Protein AF-A0A414SKF1-F1 (afdb_monomer_lite)

pLDDT: mean 86.27, std 15.37, range [40.25, 98.25]

Secondary structure (DSSP, 8-state):
---TTHHHHHH-SSSPPHHHHHHHHHHHHHHHHHHHHHHHH-SEEETTEEE---HHHHHHHHHHHHHHHHHHHHHHHHHHTS---HHHHHHHH-S---HHHHHHHHHHHHHTTTTGGGGGG--

Sequence (123 aa):
MLDHYEWKSKIYLYPPDKINDIYYKVCCYWNAKTEMYDSILADSYLYDSAYISNPKLRGYSAEYSRQIFLFCQHVLICECEKPFDETLWKHINNNKYSARQWIKEYERMVSSGELDFIEKYKN

Organism: NCBI:txid40520

Foldseek 3Di:
DPDPCPVCVLLDVDRDDPLLLLLLLLLLVLLQVLQVLLQVQAPDDDPNGGDHPDPVSVVVSVVVSVVSVVLSQVLSCVVVVHHDDPVSNVSSNPSPDDNVRSNVVNVVCVVVVVCVSSVVRPD

Radius of gyration: 14.99 Å; chains: 1; bounding box: 33×37×41 Å

Structure (mmCIF, N/CA/C/O backbone):
data_AF-A0A414SKF1-F1
#
_entry.id   AF-A0A414SKF1-F1
#
loop_
_atom_site.group_PDB
_atom_site.id
_atom_site.type_symbol
_atom_site.label_atom_id
_atom_site.label_alt_id
_atom_site.label_comp_id
_atom_site.label_asym_id
_atom_site.label_entity_id
_atom_site.label_seq_id
_atom_site.pdbx_PDB_ins_code
_atom_site.Cartn_x
_atom_site.Cartn_y
_atom_site.Cartn_z
_atom_site.occupancy
_atom_site.B_iso_or_equiv
_atom_site.auth_seq_id
_atom_site.auth_comp_id
_atom_site.auth_asym_id
_atom_site.auth_atom_id
_atom_site.pdbx_PDB_model_num
ATOM 1 N N . MET A 1 1 ? 4.583 -24.128 8.415 1.00 40.25 1 MET A N 1
ATOM 2 C CA . MET A 1 1 ? 3.448 -23.189 8.315 1.00 40.25 1 MET A CA 1
ATOM 3 C C . MET A 1 1 ? 3.720 -22.091 9.319 1.00 40.25 1 MET A C 1
ATOM 5 O O . MET A 1 1 ? 3.927 -22.426 10.475 1.00 40.25 1 MET A O 1
ATOM 9 N N . LEU A 1 2 ? 3.861 -20.843 8.872 1.00 40.50 2 LEU A N 1
ATOM 10 C CA . LEU A 1 2 ? 3.970 -19.705 9.787 1.00 40.50 2 LEU A CA 1
ATOM 11 C C . LEU A 1 2 ? 2.562 -19.385 10.287 1.00 40.50 2 LEU A C 1
ATOM 13 O O . LEU A 1 2 ? 1.629 -19.333 9.486 1.00 40.50 2 LEU A O 1
ATOM 17 N N . ASP A 1 3 ? 2.431 -19.273 11.602 1.00 43.00 3 ASP A N 1
ATOM 18 C CA . ASP A 1 3 ? 1.163 -19.123 12.306 1.00 43.00 3 ASP A CA 1
ATOM 19 C C . ASP A 1 3 ? 0.468 -17.810 11.910 1.00 43.00 3 ASP A C 1
ATOM 21 O O . ASP A 1 3 ? 1.129 -16.786 11.702 1.00 43.00 3 ASP A O 1
ATOM 25 N N . HIS A 1 4 ? -0.864 -17.829 11.810 1.00 50.47 4 HIS A N 1
ATOM 26 C CA . HIS A 1 4 ? -1.713 -16.782 11.208 1.00 50.47 4 HIS A CA 1
ATOM 27 C C . HIS A 1 4 ? -1.627 -15.394 11.893 1.00 50.47 4 HIS A C 1
ATOM 29 O O . HIS A 1 4 ? -2.273 -14.442 11.452 1.00 50.47 4 HIS A O 1
ATOM 35 N N . TYR A 1 5 ? -0.812 -15.262 12.946 1.00 50.81 5 TYR A N 1
ATOM 36 C CA . TYR A 1 5 ? -0.735 -14.109 13.843 1.00 50.81 5 TYR A CA 1
ATOM 37 C C . TYR A 1 5 ? 0.688 -13.593 14.133 1.00 50.81 5 TYR A C 1
ATOM 39 O O . TYR A 1 5 ? 0.826 -12.586 14.828 1.00 50.81 5 TYR A O 1
ATOM 47 N N . GLU A 1 6 ? 1.748 -14.202 13.585 1.00 54.41 6 GLU A N 1
ATOM 48 C CA . GLU A 1 6 ? 3.141 -13.786 13.863 1.00 54.41 6 GLU A CA 1
ATOM 49 C C . GLU A 1 6 ? 3.483 -12.356 13.402 1.00 54.41 6 GLU A C 1
ATOM 51 O O . GLU A 1 6 ? 4.453 -11.757 13.864 1.00 54.41 6 GLU A O 1
ATOM 56 N N . TRP A 1 7 ? 2.725 -11.794 12.461 1.00 56.12 7 TRP A N 1
ATOM 57 C CA . TRP A 1 7 ? 2.963 -10.434 11.984 1.00 56.12 7 TRP A CA 1
ATOM 58 C C . TRP A 1 7 ? 2.370 -9.374 12.916 1.00 56.12 7 TRP A C 1
ATOM 60 O O . TRP A 1 7 ? 2.997 -8.333 13.122 1.00 56.12 7 TRP A O 1
ATOM 70 N N . LYS A 1 8 ? 1.212 -9.657 13.536 1.00 52.94 8 LYS A N 1
ATOM 71 C CA . LYS A 1 8 ? 0.592 -8.759 14.520 1.00 52.94 8 LYS A CA 1
ATOM 72 C C . LYS A 1 8 ? 1.502 -8.582 15.725 1.00 52.94 8 LYS A C 1
ATOM 74 O O . LYS A 1 8 ? 1.636 -7.464 16.191 1.00 52.94 8 LYS A O 1
ATOM 79 N N . SER A 1 9 ? 2.186 -9.640 16.164 1.00 55.25 9 SER A N 1
ATOM 80 C CA . SER A 1 9 ? 3.155 -9.572 17.265 1.00 55.25 9 SER A CA 1
ATOM 81 C C . SER A 1 9 ? 4.479 -8.888 16.896 1.00 55.25 9 SER A C 1
ATOM 83 O O . SER A 1 9 ? 5.164 -8.383 17.781 1.00 55.25 9 SER A O 1
ATOM 85 N N . LYS A 1 10 ? 4.853 -8.843 15.606 1.00 55.12 10 LYS A N 1
ATOM 86 C CA . LYS A 1 10 ? 6.053 -8.126 15.124 1.00 55.12 10 LYS A CA 1
ATOM 87 C C . LYS A 1 10 ? 5.833 -6.621 14.952 1.00 55.12 10 LYS A C 1
ATOM 89 O O . LYS A 1 10 ? 6.792 -5.868 15.077 1.00 55.12 10 LYS A O 1
ATOM 94 N N . ILE A 1 11 ? 4.605 -6.196 14.651 1.00 54.91 11 ILE A N 1
ATOM 95 C CA . ILE A 1 11 ? 4.255 -4.781 14.437 1.00 54.91 11 ILE A CA 1
ATOM 96 C C . ILE A 1 11 ? 3.615 -4.171 15.691 1.00 54.91 11 ILE A C 1
ATOM 98 O O . ILE A 1 11 ? 3.822 -2.995 15.973 1.00 54.91 11 ILE A O 1
ATOM 102 N N . TYR A 1 12 ? 2.900 -4.967 16.489 1.00 54.53 12 TYR A N 1
ATOM 103 C CA . TYR A 1 12 ? 2.172 -4.490 17.657 1.00 54.53 12 TYR A CA 1
ATOM 104 C C . TYR A 1 12 ? 2.552 -5.270 18.923 1.00 54.53 12 TYR A C 1
ATOM 106 O O . TYR A 1 12 ? 2.446 -6.492 18.989 1.00 54.53 12 TYR A O 1
ATOM 114 N N . LEU A 1 13 ? 2.957 -4.540 19.967 1.00 50.56 13 LEU A N 1
ATOM 115 C CA . LEU A 1 13 ? 3.203 -5.079 21.317 1.00 50.56 13 LEU A CA 1
ATOM 116 C C . LEU A 1 13 ? 1.902 -5.473 22.058 1.00 50.56 13 LEU A C 1
ATOM 118 O O . LEU A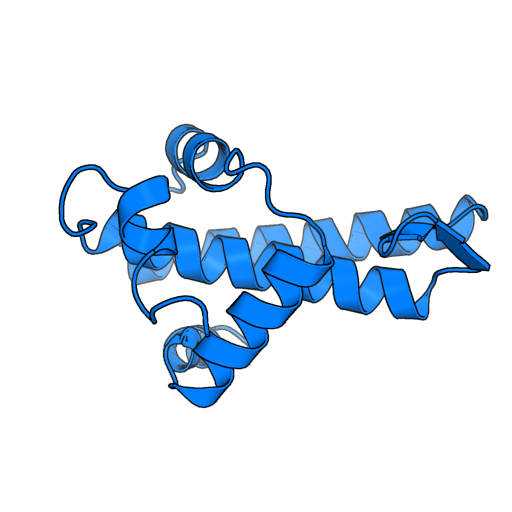 1 13 ? 1.958 -6.128 23.092 1.00 50.56 13 LEU A O 1
ATOM 122 N N . TYR A 1 14 ? 0.743 -5.079 21.524 1.00 54.91 14 TYR A N 1
ATOM 123 C CA . TYR A 1 14 ? -0.619 -5.266 22.045 1.00 54.91 14 TYR A CA 1
ATOM 124 C C . TYR A 1 14 ? -1.573 -5.467 20.852 1.00 54.91 14 TYR A C 1
ATOM 126 O O . TYR A 1 14 ? -1.154 -5.192 19.729 1.00 54.91 14 TYR A O 1
ATOM 134 N N . PRO A 1 15 ? -2.832 -5.930 21.003 1.00 57.81 15 PRO A N 1
ATOM 135 C CA . PRO A 1 15 ? -3.758 -5.909 19.870 1.00 57.81 15 PRO A CA 1
ATOM 136 C C . PRO A 1 15 ? -3.805 -4.489 19.276 1.00 57.81 15 PRO A C 1
ATOM 138 O O . PRO A 1 15 ? -3.965 -3.535 20.044 1.00 57.81 15 PRO A O 1
ATOM 141 N N . PRO A 1 16 ? -3.612 -4.327 17.952 1.00 64.00 16 PRO A N 1
ATOM 142 C CA . PRO A 1 16 ? -3.617 -3.009 17.339 1.00 64.00 16 PRO A CA 1
ATOM 143 C C . PRO A 1 16 ? -4.943 -2.317 17.618 1.00 64.00 16 PRO A C 1
ATOM 145 O O . PRO A 1 16 ? -6.008 -2.927 17.484 1.00 64.00 16 PRO A O 1
ATOM 148 N N . ASP A 1 17 ? -4.884 -1.040 17.995 1.00 80.06 17 ASP A N 1
ATOM 149 C CA . ASP A 1 17 ? -6.093 -0.231 17.985 1.00 80.06 17 ASP A CA 1
ATOM 150 C C . ASP A 1 17 ? -6.644 -0.128 16.551 1.00 80.06 17 ASP A C 1
ATOM 152 O O . ASP A 1 17 ? -5.958 -0.390 15.556 1.00 80.06 17 ASP A O 1
ATOM 156 N N . LYS A 1 18 ? -7.926 0.227 16.439 1.00 87.12 18 LYS A N 1
ATOM 157 C CA . LYS A 1 18 ? -8.635 0.265 15.154 1.00 87.12 18 LYS A CA 1
ATOM 158 C C . LYS A 1 18 ? -7.917 1.135 14.109 1.00 87.12 18 LYS A C 1
ATOM 160 O O . LYS A 1 18 ? -7.950 0.806 12.929 1.00 87.12 18 LYS A O 1
ATOM 165 N N . ILE A 1 19 ? -7.270 2.225 14.528 1.00 91.62 19 ILE A N 1
ATOM 166 C CA . ILE A 1 19 ? -6.572 3.150 13.624 1.00 91.62 19 ILE A CA 1
ATOM 167 C C . ILE A 1 19 ? -5.319 2.481 13.065 1.00 91.62 19 ILE A C 1
ATOM 169 O O . ILE A 1 19 ? -5.118 2.468 11.854 1.00 91.62 19 ILE A O 1
ATOM 173 N N . ASN A 1 20 ? -4.509 1.881 13.932 1.00 91.31 20 ASN A N 1
ATOM 174 C CA . ASN A 1 20 ? -3.318 1.140 13.545 1.00 91.31 20 ASN A CA 1
ATOM 175 C C . ASN A 1 20 ? -3.629 0.028 12.535 1.00 91.31 20 ASN A C 1
ATOM 177 O O . ASN A 1 20 ? -2.935 -0.088 11.525 1.00 91.31 20 ASN A O 1
ATOM 181 N N . ASP A 1 21 ? -4.684 -0.752 12.783 1.00 92.25 21 ASP A N 1
ATOM 182 C CA . ASP A 1 21 ? -5.118 -1.833 11.889 1.00 92.25 21 ASP A CA 1
ATOM 183 C C . ASP A 1 21 ? -5.536 -1.305 10.505 1.00 92.25 21 ASP A C 1
ATOM 185 O O . ASP A 1 21 ? -5.116 -1.846 9.480 1.00 92.25 21 ASP A O 1
ATOM 189 N N . ILE A 1 22 ? -6.290 -0.200 10.459 1.00 95.75 22 ILE A N 1
ATOM 190 C CA . ILE A 1 22 ? -6.681 0.454 9.200 1.00 95.75 22 ILE A CA 1
ATOM 191 C C . ILE A 1 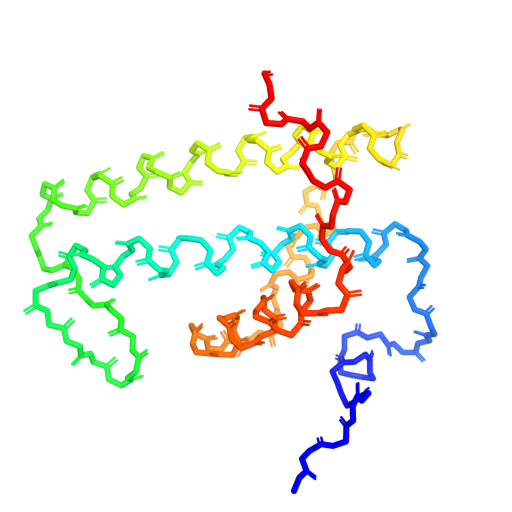22 ? -5.446 0.974 8.451 1.00 95.75 22 ILE A C 1
ATOM 193 O O . ILE A 1 22 ? -5.293 0.694 7.260 1.00 95.75 22 ILE A O 1
ATOM 197 N N . TYR A 1 23 ? -4.534 1.677 9.133 1.00 95.94 23 TYR A N 1
ATOM 198 C CA . TYR A 1 23 ? -3.296 2.163 8.515 1.00 95.94 23 TYR A CA 1
ATOM 199 C C . TYR A 1 23 ? -2.456 1.021 7.950 1.00 95.94 23 TYR A C 1
ATOM 201 O O . TYR A 1 23 ? -1.945 1.138 6.837 1.00 95.94 23 TYR A O 1
ATOM 209 N N . TYR A 1 24 ? -2.342 -0.094 8.669 1.00 94.94 24 TYR A N 1
ATOM 210 C CA . TYR A 1 24 ? -1.613 -1.264 8.191 1.00 94.94 24 TYR A CA 1
ATOM 211 C C . TYR A 1 24 ? -2.231 -1.860 6.929 1.00 94.94 24 TYR A C 1
ATOM 213 O O . TYR A 1 24 ? -1.521 -2.076 5.946 1.00 94.94 24 TYR A O 1
ATOM 221 N N . LYS A 1 25 ? -3.549 -2.064 6.915 1.00 96.25 25 LYS A N 1
ATOM 222 C CA . LYS A 1 25 ? -4.276 -2.601 5.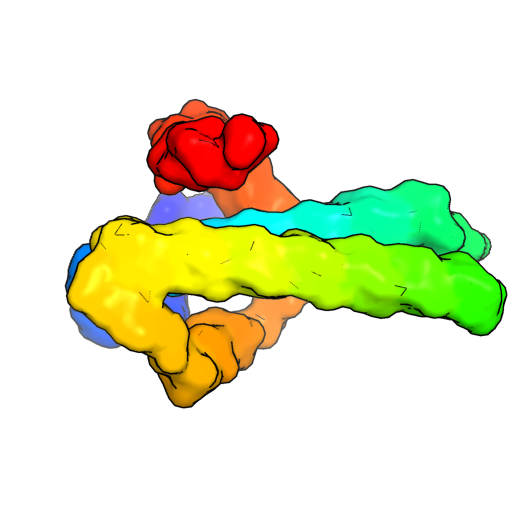757 1.00 96.25 25 LYS A CA 1
ATOM 223 C C . LYS A 1 25 ? -4.118 -1.723 4.519 1.00 96.25 25 LYS A C 1
ATOM 225 O O . LYS A 1 25 ? -3.804 -2.222 3.439 1.00 96.25 25 LYS A O 1
ATOM 230 N N . VAL A 1 26 ? -4.263 -0.408 4.676 1.00 97.50 26 VAL A N 1
ATOM 231 C CA . VAL A 1 26 ? -4.094 0.542 3.567 1.00 97.50 26 VAL A CA 1
ATOM 232 C C . VAL A 1 26 ? -2.628 0.633 3.120 1.00 97.50 26 VAL A C 1
ATOM 234 O O . VAL A 1 26 ? -2.351 0.694 1.922 1.00 97.50 26 VAL A O 1
ATOM 237 N N . CYS A 1 27 ? -1.671 0.582 4.048 1.00 95.81 27 CYS A N 1
ATOM 238 C CA . CYS A 1 27 ? -0.244 0.541 3.720 1.00 95.81 27 CYS A CA 1
ATOM 239 C C . CYS A 1 27 ? 0.118 -0.729 2.933 1.00 95.81 27 CYS A C 1
ATOM 241 O O . CYS A 1 27 ? 0.842 -0.661 1.938 1.00 95.81 27 CYS A O 1
ATOM 243 N N . CYS A 1 28 ? -0.444 -1.875 3.322 1.00 96.06 28 CYS A N 1
ATOM 244 C CA . CYS A 1 28 ? -0.302 -3.131 2.595 1.00 96.06 28 CYS A CA 1
ATOM 245 C C . CYS A 1 28 ? -0.899 -3.040 1.185 1.00 96.06 28 CYS A C 1
ATOM 247 O O . CYS A 1 28 ? -0.236 -3.437 0.227 1.00 96.06 28 CYS A O 1
ATOM 249 N N . TYR A 1 29 ? -2.096 -2.459 1.043 1.00 97.62 29 TYR A N 1
ATOM 250 C CA . TYR A 1 29 ? -2.716 -2.205 -0.259 1.00 97.62 29 TYR A CA 1
ATOM 251 C C . TYR A 1 29 ? -1.808 -1.364 -1.168 1.00 97.62 29 TYR A C 1
ATOM 253 O O . TYR A 1 29 ? -1.560 -1.750 -2.310 1.00 97.62 29 TYR A O 1
ATOM 261 N N . TRP A 1 30 ? -1.274 -0.245 -0.667 1.00 97.62 30 TRP A N 1
ATOM 262 C CA . TRP A 1 30 ? -0.394 0.636 -1.442 1.00 97.62 30 TRP A CA 1
ATOM 263 C C . TRP A 1 30 ? 0.895 -0.058 -1.897 1.00 97.62 30 TRP A C 1
ATOM 265 O O . TRP A 1 30 ? 1.214 -0.023 -3.090 1.00 97.62 30 TRP A O 1
ATOM 275 N N 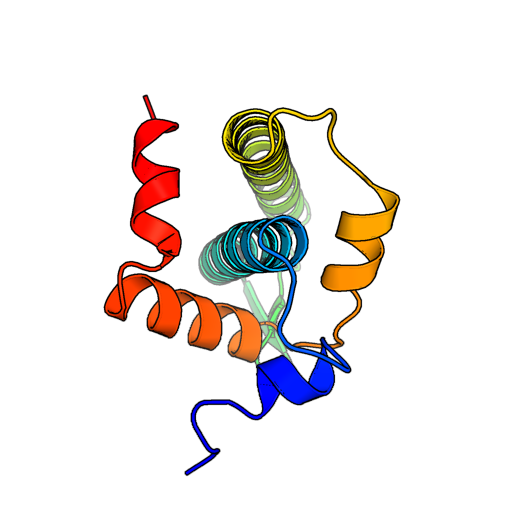. ASN A 1 31 ? 1.608 -0.711 -0.971 1.00 96.00 31 ASN A N 1
ATOM 276 C CA . ASN A 1 31 ? 2.850 -1.416 -1.289 1.00 96.00 31 ASN A CA 1
ATOM 277 C C . ASN A 1 31 ? 2.588 -2.536 -2.302 1.00 96.00 31 ASN A C 1
ATOM 279 O O . ASN A 1 31 ? 3.216 -2.568 -3.354 1.00 96.00 31 ASN A O 1
ATOM 283 N N . ALA A 1 32 ? 1.610 -3.410 -2.048 1.00 95.88 32 ALA A N 1
ATOM 284 C CA . ALA A 1 32 ? 1.332 -4.539 -2.931 1.00 95.88 32 ALA A CA 1
ATOM 285 C C . ALA A 1 32 ? 0.891 -4.098 -4.333 1.00 95.88 32 ALA A C 1
ATOM 287 O O . ALA A 1 32 ? 1.358 -4.661 -5.320 1.00 95.88 32 ALA A O 1
ATOM 288 N N . LYS A 1 33 ? 0.030 -3.077 -4.450 1.00 96.69 33 LYS A N 1
ATOM 289 C CA . LYS A 1 33 ? -0.383 -2.549 -5.760 1.00 96.69 33 LYS A CA 1
ATOM 290 C C . LYS A 1 33 ? 0.786 -1.949 -6.529 1.00 96.69 33 LYS A C 1
ATOM 292 O O . LYS A 1 33 ? 0.887 -2.194 -7.728 1.00 96.69 33 LYS A O 1
ATOM 297 N N . THR A 1 34 ? 1.660 -1.207 -5.848 1.00 95.00 34 THR A N 1
ATOM 298 C CA . THR A 1 34 ? 2.870 -0.648 -6.466 1.00 95.00 34 THR A CA 1
ATOM 299 C C . THR A 1 34 ? 3.785 -1.769 -6.961 1.00 95.00 34 THR A C 1
ATOM 301 O O . THR A 1 34 ? 4.123 -1.789 -8.136 1.00 95.00 34 THR A O 1
ATOM 304 N N . GLU A 1 35 ? 4.079 -2.768 -6.126 1.00 93.44 35 GLU A N 1
ATOM 305 C CA . GLU A 1 35 ? 4.942 -3.905 -6.487 1.00 93.44 35 GLU A CA 1
ATOM 306 C C . GLU A 1 35 ? 4.372 -4.754 -7.637 1.00 93.44 35 GLU A C 1
ATOM 308 O O . GLU A 1 35 ? 5.098 -5.187 -8.536 1.00 93.44 35 GLU A O 1
ATOM 313 N N . MET A 1 36 ? 3.054 -4.979 -7.653 1.00 93.94 36 MET A N 1
ATOM 314 C CA . MET A 1 36 ? 2.378 -5.667 -8.758 1.00 93.94 36 MET A CA 1
ATOM 315 C C . MET A 1 36 ? 2.487 -4.880 -10.066 1.00 93.94 36 MET A C 1
ATOM 317 O O . MET A 1 36 ? 2.699 -5.476 -11.121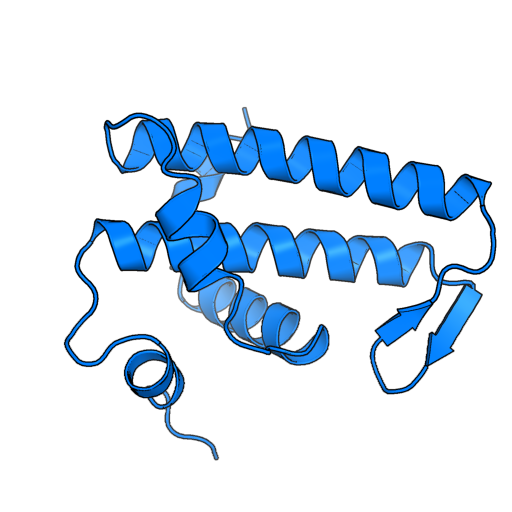 1.00 93.94 36 MET A O 1
ATOM 321 N N . TYR A 1 37 ? 2.353 -3.554 -10.012 1.00 94.56 37 TYR A N 1
ATOM 322 C CA . TYR A 1 37 ? 2.504 -2.701 -11.188 1.00 94.56 37 TYR A CA 1
ATOM 323 C C . TYR A 1 37 ? 3.957 -2.651 -11.670 1.00 94.56 37 TYR A C 1
ATOM 325 O O . TYR A 1 37 ? 4.220 -2.804 -12.863 1.00 94.56 37 TYR A O 1
ATOM 333 N N . ASP A 1 38 ? 4.909 -2.546 -10.747 1.00 91.94 38 ASP A N 1
ATOM 334 C CA . ASP A 1 38 ? 6.337 -2.582 -11.053 1.00 91.94 38 ASP A CA 1
ATOM 335 C C . ASP A 1 38 ? 6.734 -3.909 -11.699 1.00 91.94 38 ASP A C 1
ATOM 337 O O . ASP A 1 38 ? 7.501 -3.913 -12.657 1.00 91.94 38 ASP A O 1
ATOM 341 N N . SER A 1 39 ? 6.140 -5.024 -11.267 1.00 90.00 39 SER A N 1
ATOM 342 C CA . SER A 1 39 ? 6.345 -6.347 -11.875 1.00 90.00 39 SER A CA 1
ATOM 343 C C . SER A 1 39 ? 5.874 -6.423 -13.334 1.00 90.00 39 SER A C 1
ATOM 345 O O . SER A 1 39 ? 6.447 -7.172 -14.124 1.00 90.00 39 SER A O 1
ATOM 347 N N . ILE A 1 40 ? 4.862 -5.637 -13.720 1.00 90.31 40 ILE A N 1
ATOM 348 C CA . ILE A 1 40 ? 4.407 -5.524 -15.119 1.00 90.31 40 ILE A CA 1
ATOM 349 C C . ILE A 1 40 ? 5.403 -4.700 -15.946 1.00 90.31 40 ILE A C 1
ATOM 351 O O . ILE A 1 40 ? 5.613 -4.982 -17.125 1.00 90.31 40 ILE A O 1
ATOM 355 N N . LEU A 1 41 ? 6.005 -3.674 -15.341 1.00 88.69 41 LEU A N 1
ATOM 356 C CA . LEU A 1 41 ? 6.950 -2.770 -16.003 1.00 88.69 41 LEU A CA 1
ATOM 357 C C . LEU A 1 41 ? 8.397 -3.279 -16.019 1.00 88.69 41 LEU A C 1
ATOM 359 O O . LEU A 1 41 ? 9.210 -2.757 -16.785 1.00 88.69 41 LEU A O 1
ATOM 363 N N . ALA A 1 42 ? 8.731 -4.230 -15.151 1.00 85.50 42 ALA A N 1
ATOM 364 C CA . ALA A 1 42 ? 10.087 -4.701 -14.935 1.00 85.50 42 ALA A CA 1
ATOM 365 C C . ALA A 1 42 ? 10.712 -5.285 -16.202 1.00 85.50 42 ALA A C 1
ATOM 367 O O . ALA A 1 42 ? 10.110 -6.088 -16.914 1.00 85.50 42 ALA A O 1
ATOM 368 N N . ASP A 1 43 ? 11.968 -4.920 -16.440 1.00 77.94 43 ASP A N 1
ATOM 369 C CA . ASP A 1 43 ? 12.803 -5.501 -17.493 1.00 77.94 43 ASP A CA 1
ATOM 370 C C . ASP A 1 43 ? 13.757 -6.574 -16.951 1.00 77.94 43 ASP A C 1
ATOM 372 O O . ASP A 1 43 ? 14.425 -7.269 -17.718 1.00 77.94 43 ASP A O 1
ATOM 376 N N . SER A 1 44 ? 13.807 -6.741 -15.628 1.00 75.81 44 SER A N 1
ATOM 377 C CA . SER A 1 44 ? 14.559 -7.791 -14.948 1.00 75.81 44 SER A CA 1
ATOM 378 C C . SER A 1 44 ? 14.043 -8.014 -13.524 1.00 75.81 44 SER A C 1
ATOM 380 O O . SER A 1 44 ? 13.344 -7.177 -12.957 1.00 75.81 44 SER A O 1
ATOM 382 N N . TYR A 1 45 ? 14.402 -9.154 -12.934 1.00 71.25 45 TYR A N 1
ATOM 383 C CA . TYR A 1 45 ? 14.110 -9.476 -11.538 1.00 71.25 45 TYR A CA 1
ATOM 384 C C . TYR A 1 45 ? 15.424 -9.689 -10.792 1.00 71.25 45 TYR A C 1
ATOM 386 O O . TYR A 1 45 ? 16.265 -10.478 -11.227 1.00 71.25 45 TYR A O 1
ATOM 394 N N . LEU A 1 46 ? 15.604 -9.001 -9.665 1.00 64.06 46 LEU A N 1
ATOM 395 C CA . LEU A 1 46 ? 16.768 -9.151 -8.794 1.00 64.06 46 LEU A CA 1
ATOM 396 C C . LEU A 1 46 ? 16.279 -9.529 -7.392 1.00 64.06 46 LEU A C 1
ATOM 398 O O . LEU A 1 46 ? 15.545 -8.763 -6.778 1.00 64.06 46 LEU A O 1
ATOM 402 N N . TYR A 1 47 ? 16.676 -10.702 -6.889 1.00 61.12 47 TYR A N 1
ATOM 403 C CA . TYR A 1 47 ? 16.341 -11.185 -5.537 1.00 61.12 47 TYR A CA 1
ATOM 404 C C . TYR A 1 47 ? 14.850 -11.041 -5.153 1.00 61.12 47 TYR A C 1
ATOM 406 O O . TYR A 1 47 ? 14.531 -10.493 -4.102 1.00 61.12 47 TYR A O 1
ATOM 414 N N . ASP A 1 48 ? 13.942 -11.539 -6.000 1.00 63.91 48 ASP A N 1
ATOM 415 C CA . ASP A 1 48 ? 12.476 -11.478 -5.822 1.00 63.91 48 ASP A CA 1
ATOM 416 C C . ASP A 1 48 ? 11.849 -10.065 -5.889 1.00 63.91 48 ASP A C 1
ATOM 418 O O . ASP A 1 48 ? 10.663 -9.912 -5.589 1.00 63.91 48 ASP A O 1
ATOM 422 N N . SER A 1 49 ? 12.594 -9.048 -6.336 1.00 67.12 49 SER A N 1
ATOM 423 C CA . SER A 1 49 ? 12.071 -7.706 -6.621 1.00 67.12 49 SER A CA 1
ATOM 424 C C . SER A 1 49 ? 12.091 -7.388 -8.113 1.00 67.12 49 SER A C 1
ATOM 426 O O . SER A 1 49 ? 13.067 -7.661 -8.820 1.00 67.12 49 SER A O 1
ATOM 428 N N . ALA A 1 50 ? 11.000 -6.778 -8.572 1.00 78.12 50 ALA A N 1
ATOM 429 C CA . ALA A 1 50 ? 10.887 -6.171 -9.887 1.00 78.12 50 ALA A CA 1
ATOM 430 C C . ALA A 1 50 ? 11.927 -5.049 -10.029 1.00 78.12 50 ALA A C 1
ATOM 432 O O . ALA A 1 50 ? 11.986 -4.138 -9.204 1.00 78.12 50 ALA A O 1
ATOM 433 N N . TYR A 1 51 ? 12.766 -5.112 -11.062 1.00 82.06 51 TYR A N 1
ATOM 434 C CA . TYR A 1 51 ? 13.718 -4.053 -11.375 1.00 82.06 51 TYR A CA 1
ATOM 435 C C . TYR A 1 51 ? 13.359 -3.404 -12.709 1.00 82.06 51 TYR A C 1
ATOM 437 O O . TYR A 1 51 ? 13.139 -4.079 -13.714 1.00 82.06 51 TYR A O 1
ATOM 445 N N . ILE A 1 52 ? 13.300 -2.071 -12.703 1.00 85.81 52 ILE A N 1
ATOM 446 C CA . ILE A 1 52 ? 12.960 -1.257 -13.870 1.00 85.81 52 ILE A CA 1
ATOM 447 C C . ILE A 1 52 ? 14.198 -0.446 -14.259 1.00 85.81 52 ILE A C 1
ATOM 449 O O . ILE A 1 52 ? 14.439 0.652 -13.741 1.00 85.81 52 ILE A O 1
ATOM 453 N N . SER A 1 53 ? 15.011 -0.964 -15.178 1.00 85.56 53 SER A N 1
ATOM 454 C CA . SER A 1 53 ? 16.214 -0.256 -15.630 1.00 85.56 53 SER A CA 1
ATOM 455 C C . SER A 1 53 ? 15.863 0.975 -16.476 1.00 85.56 53 SER A C 1
ATOM 457 O O . SER A 1 53 ? 16.500 2.028 -16.343 1.00 85.56 53 SER A O 1
ATOM 459 N N . ASN A 1 54 ? 14.786 0.899 -17.265 1.00 88.75 54 ASN A N 1
ATOM 460 C CA . ASN A 1 54 ? 14.339 1.973 -18.150 1.00 88.75 54 ASN A CA 1
ATOM 461 C C . ASN A 1 54 ? 13.813 3.212 -17.375 1.00 88.75 54 ASN A C 1
ATOM 463 O O . ASN A 1 54 ? 12.798 3.116 -16.679 1.00 88.75 54 ASN A O 1
ATOM 467 N N . PRO A 1 55 ? 14.421 4.409 -17.532 1.00 89.94 55 PRO A N 1
ATOM 468 C CA . PRO A 1 55 ? 13.993 5.623 -16.827 1.00 89.94 55 PRO A CA 1
ATOM 469 C C . PRO A 1 55 ? 12.552 6.057 -17.121 1.00 89.94 55 PRO A C 1
ATOM 471 O O . PRO A 1 55 ? 11.871 6.575 -16.238 1.00 89.94 55 PRO A O 1
ATOM 474 N N . LYS A 1 56 ? 12.063 5.832 -18.347 1.00 91.88 56 LYS A N 1
ATOM 475 C CA . LYS A 1 56 ? 10.687 6.177 -18.730 1.00 91.88 56 LYS A CA 1
ATOM 476 C C . LYS A 1 56 ? 9.677 5.301 -17.990 1.00 91.88 56 LYS A C 1
ATOM 478 O O . LYS A 1 56 ? 8.688 5.814 -17.479 1.00 91.88 56 LYS A O 1
ATOM 483 N N . LEU A 1 57 ? 9.955 4.000 -17.894 1.00 91.44 57 LEU A N 1
ATOM 484 C CA . LEU A 1 57 ? 9.113 3.059 -17.151 1.00 91.44 57 LEU A CA 1
ATOM 485 C C . LEU A 1 57 ? 9.171 3.332 -15.642 1.00 91.44 57 LEU A C 1
ATOM 487 O O . LEU A 1 57 ? 8.135 3.303 -14.985 1.00 91.44 57 LEU A O 1
ATOM 491 N N . ARG A 1 58 ? 10.337 3.722 -15.104 1.00 90.56 58 ARG A N 1
ATOM 492 C CA . ARG A 1 58 ? 10.441 4.219 -13.720 1.00 90.56 58 ARG A CA 1
ATOM 493 C C . ARG A 1 58 ? 9.554 5.438 -13.472 1.00 90.56 58 ARG A C 1
ATOM 495 O O . ARG A 1 58 ? 8.931 5.525 -12.421 1.00 90.56 58 ARG A O 1
ATOM 502 N N . GLY A 1 59 ? 9.452 6.346 -14.442 1.00 93.31 59 GLY A N 1
ATOM 503 C CA . GLY A 1 59 ? 8.515 7.469 -14.377 1.00 93.31 59 GLY A CA 1
ATOM 504 C C . GLY A 1 59 ? 7.054 7.022 -14.250 1.00 93.31 59 GLY A C 1
ATOM 505 O O . GLY A 1 59 ? 6.308 7.596 -13.461 1.00 93.31 59 GLY A O 1
ATOM 506 N N . TYR A 1 60 ? 6.651 5.970 -14.968 1.00 94.75 60 TYR A N 1
ATOM 507 C CA . TYR A 1 60 ? 5.299 5.410 -14.861 1.00 94.75 60 TYR A CA 1
ATOM 508 C C . TYR A 1 60 ? 5.039 4.729 -13.518 1.00 94.75 60 TYR A C 1
ATOM 510 O O . TYR A 1 60 ? 3.967 4.926 -12.953 1.00 94.75 60 TYR A O 1
ATOM 518 N N . SER A 1 61 ? 6.008 3.973 -13.001 1.00 93.56 61 SER A N 1
ATOM 519 C CA . SER A 1 61 ? 5.958 3.396 -11.651 1.00 93.56 61 SER A CA 1
ATOM 520 C C . SER A 1 61 ? 5.772 4.481 -10.584 1.00 93.56 61 SER A C 1
ATOM 522 O O . SER A 1 61 ? 4.839 4.417 -9.783 1.00 93.56 61 SER A O 1
ATOM 524 N N . ALA A 1 62 ? 6.585 5.543 -10.634 1.00 94.62 62 ALA A N 1
ATOM 525 C CA . ALA A 1 62 ? 6.517 6.641 -9.674 1.00 94.62 62 ALA A CA 1
ATOM 526 C C . ALA A 1 62 ? 5.160 7.362 -9.706 1.00 94.62 62 ALA A C 1
ATOM 528 O O . ALA A 1 62 ? 4.576 7.634 -8.655 1.00 94.62 62 ALA A O 1
ATOM 529 N N . GLU A 1 63 ? 4.636 7.648 -10.901 1.00 97.31 63 GLU A N 1
ATOM 530 C CA . GLU A 1 63 ? 3.331 8.296 -11.045 1.00 97.31 63 GLU A CA 1
ATOM 531 C C . GLU A 1 63 ? 2.191 7.390 -10.563 1.00 97.31 63 GLU A C 1
ATOM 533 O O . GLU A 1 63 ? 1.309 7.853 -9.840 1.00 97.31 63 GLU A O 1
ATOM 538 N N . TYR A 1 64 ? 2.238 6.095 -10.882 1.00 96.88 64 TYR A N 1
ATOM 539 C CA . TYR A 1 64 ? 1.267 5.124 -10.382 1.00 96.88 64 TYR A CA 1
ATOM 540 C C . TYR A 1 64 ? 1.290 5.044 -8.851 1.00 96.88 64 TYR A C 1
ATOM 542 O O . TYR A 1 64 ? 0.254 5.207 -8.203 1.00 96.88 64 TYR A O 1
ATOM 550 N N . SER A 1 65 ? 2.473 4.873 -8.255 1.00 96.50 65 SER A N 1
ATOM 551 C CA . SER A 1 65 ? 2.634 4.804 -6.801 1.00 96.50 65 SER A CA 1
ATOM 552 C C . SER A 1 65 ? 2.118 6.070 -6.111 1.00 96.50 65 SER A C 1
ATOM 554 O O . SER A 1 65 ? 1.438 5.980 -5.086 1.00 96.50 65 SER A O 1
ATOM 556 N N . ARG A 1 66 ? 2.359 7.249 -6.705 1.00 97.50 66 ARG A N 1
ATOM 557 C CA . ARG A 1 66 ? 1.836 8.535 -6.223 1.00 97.50 66 ARG A CA 1
ATOM 558 C C . ARG A 1 66 ? 0.309 8.582 -6.257 1.00 97.50 66 ARG A C 1
ATOM 560 O O . ARG A 1 66 ? -0.301 9.023 -5.285 1.00 97.50 66 ARG A O 1
ATOM 567 N N . GLN A 1 67 ? -0.315 8.132 -7.344 1.00 97.44 67 GLN A N 1
ATOM 568 C CA . GLN A 1 67 ? -1.776 8.105 -7.467 1.00 97.44 67 GLN A CA 1
ATOM 569 C C . GLN A 1 67 ? -2.412 7.164 -6.438 1.00 97.44 67 GLN A C 1
ATOM 571 O O . GLN A 1 67 ? -3.350 7.564 -5.745 1.00 97.44 67 GLN A O 1
ATOM 576 N N . ILE A 1 68 ? -1.865 5.955 -6.268 1.00 97.50 68 ILE A N 1
ATOM 577 C CA . ILE A 1 68 ? -2.342 5.018 -5.240 1.00 97.50 68 ILE A CA 1
ATOM 578 C C . ILE A 1 68 ? -2.114 5.589 -3.839 1.00 97.50 68 ILE A C 1
ATOM 580 O O . ILE A 1 68 ? -2.978 5.441 -2.981 1.00 97.50 68 ILE A O 1
ATOM 584 N N . PHE A 1 69 ? -0.994 6.272 -3.590 1.00 97.94 69 PHE A N 1
ATOM 585 C CA . PHE A 1 69 ? -0.737 6.900 -2.295 1.00 97.94 69 PHE A CA 1
ATOM 586 C C . PHE A 1 69 ? -1.785 7.969 -1.956 1.00 97.94 69 PHE A C 1
ATOM 588 O O . PHE A 1 69 ? -2.346 7.935 -0.864 1.00 97.94 69 PHE A O 1
ATOM 595 N N . LEU A 1 70 ? -2.110 8.867 -2.891 1.00 97.81 70 LEU A N 1
ATOM 596 C CA . LEU A 1 70 ? -3.146 9.889 -2.685 1.00 97.81 70 LEU A CA 1
ATOM 597 C C . LEU A 1 70 ? -4.523 9.266 -2.415 1.00 97.81 70 LEU A C 1
ATOM 599 O O . LEU A 1 70 ? -5.244 9.710 -1.521 1.00 97.81 70 LEU A O 1
ATOM 603 N N . PHE A 1 71 ? -4.867 8.206 -3.148 1.00 98.00 71 PHE A N 1
ATOM 604 C CA . PHE A 1 71 ? -6.078 7.429 -2.898 1.00 98.00 71 PHE A CA 1
ATOM 605 C C . PHE A 1 71 ? -6.082 6.822 -1.485 1.00 98.00 71 PHE A C 1
ATOM 607 O O . PHE A 1 71 ? -7.047 6.974 -0.740 1.00 98.00 71 PHE A O 1
ATOM 614 N N . CYS A 1 72 ? -4.978 6.205 -1.071 1.00 98.25 72 CYS A N 1
ATOM 615 C CA . CYS A 1 72 ? -4.811 5.651 0.269 1.00 98.25 72 CYS A CA 1
ATOM 616 C C . CYS A 1 72 ? -4.940 6.717 1.364 1.00 98.25 72 CYS A C 1
ATOM 618 O O . CYS A 1 72 ? -5.586 6.471 2.380 1.00 98.25 72 CYS A O 1
ATOM 620 N N . GLN A 1 73 ? -4.384 7.914 1.160 1.00 98.12 73 GLN A N 1
ATOM 621 C CA . GLN A 1 73 ? -4.560 9.027 2.095 1.00 98.12 73 GLN A CA 1
ATOM 622 C C . GLN A 1 73 ? -6.036 9.408 2.243 1.00 98.12 73 GLN A C 1
ATOM 624 O O . GLN A 1 73 ? -6.498 9.599 3.367 1.00 98.12 73 GLN A O 1
ATOM 629 N N . HIS A 1 74 ? -6.784 9.474 1.138 1.00 97.62 74 HIS A N 1
ATOM 630 C CA . HIS A 1 74 ? -8.222 9.739 1.175 1.00 97.62 74 HIS A CA 1
ATOM 631 C C . HIS A 1 74 ? -8.979 8.672 1.982 1.00 97.62 74 HIS A C 1
ATOM 633 O O . HIS A 1 74 ? -9.724 9.021 2.898 1.00 97.62 74 HIS A O 1
ATOM 639 N N . VAL A 1 75 ? -8.717 7.388 1.716 1.00 98.12 75 VAL A N 1
ATOM 640 C CA . VAL A 1 75 ? -9.307 6.262 2.463 1.00 98.12 75 VAL A CA 1
ATOM 641 C C . VAL A 1 75 ? -9.032 6.386 3.965 1.00 98.12 75 VAL A C 1
ATOM 643 O O . VAL A 1 75 ? -9.947 6.242 4.772 1.00 98.12 75 VAL A O 1
ATOM 646 N N . LEU A 1 76 ? -7.789 6.686 4.354 1.00 97.94 76 LEU A N 1
ATOM 647 C CA . LEU A 1 76 ? -7.403 6.827 5.762 1.00 97.94 76 LEU A CA 1
ATOM 648 C C . LEU A 1 76 ? -8.102 7.995 6.447 1.00 97.94 76 LEU A C 1
ATOM 650 O O . LEU A 1 76 ? -8.546 7.853 7.585 1.00 97.94 76 LEU A O 1
ATOM 654 N N . ILE A 1 77 ? -8.224 9.131 5.762 1.00 97.25 77 ILE A N 1
ATOM 655 C CA . ILE A 1 77 ? -8.916 10.302 6.304 1.00 97.25 77 ILE A CA 1
ATOM 656 C C . ILE A 1 77 ? -10.386 9.973 6.580 1.00 97.25 77 ILE A C 1
ATOM 658 O O . ILE A 1 77 ? -10.903 10.310 7.646 1.00 97.25 77 ILE A O 1
ATOM 662 N N . CYS A 1 78 ? -11.043 9.283 5.647 1.00 96.88 78 CYS A N 1
ATOM 663 C CA . CYS A 1 78 ? -12.443 8.900 5.779 1.00 96.88 78 CYS A CA 1
ATOM 664 C C . CYS A 1 78 ? -12.668 7.827 6.854 1.00 96.88 78 CYS A C 1
ATOM 666 O O . CYS A 1 78 ? -13.516 8.013 7.720 1.00 96.88 78 CYS A O 1
ATOM 668 N N . GLU A 1 79 ? -11.905 6.732 6.850 1.00 96.06 79 GLU A N 1
ATOM 669 C CA . GLU A 1 79 ? -12.120 5.606 7.775 1.00 96.06 79 GLU A CA 1
ATOM 670 C C . GLU A 1 79 ? -11.666 5.898 9.215 1.00 96.06 79 GLU A C 1
ATOM 672 O O . GLU A 1 79 ? -12.171 5.293 10.165 1.00 96.06 79 GLU A O 1
ATOM 677 N N . CYS A 1 80 ? -10.703 6.805 9.403 1.00 94.94 80 CYS A N 1
ATOM 678 C CA . CYS A 1 80 ? -10.246 7.210 10.734 1.00 94.94 80 CYS A CA 1
ATOM 679 C C . CYS A 1 80 ? -10.926 8.479 11.259 1.00 94.94 80 CYS A C 1
ATOM 681 O O . CYS A 1 80 ? -10.688 8.824 12.417 1.00 94.94 80 CYS A O 1
ATOM 683 N N . GLU A 1 81 ? -11.720 9.170 10.430 1.00 95.31 81 GLU A N 1
ATOM 684 C CA . GLU A 1 81 ? -12.354 10.463 10.738 1.00 95.31 81 GLU A CA 1
ATOM 685 C C . GLU A 1 81 ? -11.350 11.503 11.279 1.00 95.31 81 GLU A C 1
ATOM 687 O O . GLU A 1 81 ? -11.641 12.303 12.171 1.00 95.31 81 GLU A O 1
ATOM 692 N N . LYS A 1 82 ? -10.115 11.460 10.767 1.00 94.44 82 LYS A N 1
ATOM 693 C CA . LYS A 1 82 ? -8.977 12.262 11.235 1.00 94.44 82 LYS A CA 1
ATOM 694 C C . LYS A 1 82 ? -8.085 12.666 10.063 1.00 94.44 82 LYS A C 1
ATOM 696 O O . LYS A 1 82 ? -8.050 11.957 9.061 1.00 94.44 82 LYS A O 1
ATOM 701 N N . PRO A 1 83 ? -7.315 13.763 10.179 1.00 97.19 83 PRO A N 1
ATOM 702 C CA . PRO A 1 83 ? -6.263 14.066 9.216 1.00 97.19 83 PRO A CA 1
ATOM 703 C C . PRO A 1 83 ? -5.270 12.904 9.071 1.00 97.19 83 PRO A C 1
ATOM 705 O O . PRO A 1 83 ? -5.048 12.145 10.016 1.00 97.19 83 PRO A O 1
ATOM 708 N N . PHE A 1 84 ? -4.654 12.791 7.892 1.00 97.38 84 PHE A N 1
ATOM 709 C CA . PHE A 1 84 ? -3.616 11.796 7.633 1.00 97.38 84 PHE A CA 1
ATOM 710 C C . PHE A 1 84 ? -2.416 11.989 8.574 1.00 97.38 84 PHE A C 1
ATOM 712 O O . PHE A 1 84 ? -1.844 13.078 8.649 1.00 97.38 84 PHE A O 1
ATOM 719 N N . ASP A 1 85 ? -2.023 10.920 9.263 1.00 96.88 85 ASP A N 1
ATOM 720 C CA . ASP A 1 85 ? -0.880 10.875 10.168 1.00 96.88 85 ASP A CA 1
ATOM 721 C C . ASP A 1 85 ? 0.335 10.283 9.443 1.00 96.88 85 ASP A C 1
ATOM 723 O O . ASP A 1 85 ? 0.512 9.067 9.319 1.00 96.88 85 ASP A O 1
ATOM 727 N N . GLU A 1 86 ? 1.197 11.172 8.955 1.00 96.25 86 GLU A N 1
ATOM 728 C CA . GLU A 1 86 ? 2.425 10.793 8.258 1.00 96.25 86 GLU A CA 1
ATOM 729 C C . GLU A 1 86 ? 3.418 10.056 9.173 1.00 96.25 86 GLU A C 1
ATOM 731 O O . GLU A 1 86 ? 4.170 9.193 8.708 1.00 96.25 86 GLU A O 1
ATOM 736 N N . THR A 1 87 ? 3.424 10.366 10.473 1.00 95.50 87 THR A N 1
ATOM 737 C CA . THR A 1 87 ? 4.330 9.723 11.435 1.00 95.50 87 THR A CA 1
ATOM 738 C C . THR A 1 87 ? 3.924 8.271 11.630 1.00 95.50 87 THR A C 1
ATOM 740 O O . THR A 1 87 ? 4.771 7.376 11.547 1.00 95.50 87 THR A O 1
ATOM 743 N N . LEU A 1 88 ? 2.626 8.027 11.808 1.00 93.31 88 LEU A N 1
ATOM 744 C CA . LEU A 1 88 ? 2.073 6.684 11.915 1.00 93.31 88 LEU A CA 1
ATOM 745 C C . LEU A 1 88 ? 2.270 5.882 10.624 1.00 93.31 88 LEU A C 1
ATOM 747 O O . LEU A 1 88 ? 2.709 4.733 10.675 1.00 93.31 88 LEU A O 1
ATOM 751 N N . TRP A 1 89 ? 2.021 6.496 9.464 1.00 95.62 89 TRP A N 1
ATOM 752 C CA . TRP A 1 89 ? 2.273 5.864 8.168 1.00 95.62 89 TRP A CA 1
ATOM 753 C C . TRP A 1 89 ? 3.725 5.395 8.034 1.00 95.62 89 TRP A C 1
ATOM 755 O O . TRP A 1 89 ? 3.978 4.233 7.717 1.00 95.62 89 TRP A O 1
ATOM 765 N N . LYS A 1 90 ? 4.693 6.277 8.322 1.00 92.69 90 LYS A N 1
ATOM 766 C CA . LYS A 1 90 ? 6.124 5.940 8.278 1.00 92.69 90 LYS A CA 1
ATOM 767 C C . LYS A 1 90 ? 6.478 4.832 9.264 1.00 92.69 90 LYS A C 1
ATOM 769 O O . LYS A 1 90 ? 7.265 3.955 8.917 1.00 92.69 90 LYS A O 1
ATOM 774 N N . HIS A 1 91 ? 5.908 4.862 10.467 1.00 90.25 91 HIS A N 1
ATOM 775 C CA . HIS A 1 91 ? 6.139 3.835 11.478 1.00 90.25 91 HIS A CA 1
ATOM 776 C C . HIS A 1 91 ? 5.672 2.454 10.998 1.00 90.25 91 HIS A C 1
ATOM 778 O O . HIS A 1 91 ? 6.450 1.503 11.024 1.00 90.25 91 HIS A O 1
ATOM 784 N N . ILE A 1 92 ? 4.443 2.365 10.486 1.00 89.75 92 ILE A N 1
ATOM 785 C CA . ILE A 1 92 ? 3.850 1.120 9.981 1.00 89.75 92 ILE A CA 1
ATOM 786 C C . ILE A 1 92 ? 4.576 0.605 8.734 1.00 89.75 92 ILE A C 1
ATOM 788 O O . ILE A 1 92 ? 4.820 -0.597 8.613 1.00 89.75 92 ILE A O 1
ATOM 792 N N . ASN A 1 93 ? 4.955 1.502 7.821 1.00 89.69 93 ASN A N 1
ATOM 793 C CA . ASN A 1 93 ? 5.646 1.133 6.586 1.00 89.69 93 ASN A CA 1
ATOM 794 C C . ASN A 1 93 ? 7.103 0.689 6.829 1.00 89.69 93 ASN A C 1
ATOM 796 O O . ASN A 1 93 ? 7.692 -0.012 6.011 1.00 89.69 93 ASN A O 1
ATOM 800 N N . ASN A 1 94 ? 7.701 1.046 7.968 1.00 87.44 94 ASN A N 1
ATOM 801 C CA . ASN A 1 94 ? 9.064 0.654 8.333 1.00 87.44 94 ASN A CA 1
ATOM 802 C C . ASN A 1 94 ? 9.129 -0.740 8.994 1.00 87.44 94 ASN A C 1
ATOM 804 O O . ASN A 1 94 ? 9.805 -0.944 10.003 1.00 87.44 94 ASN A O 1
ATOM 808 N N . ASN A 1 95 ? 8.422 -1.718 8.430 1.00 81.06 95 ASN A N 1
ATOM 809 C CA . ASN A 1 95 ? 8.333 -3.080 8.969 1.00 81.06 95 ASN A CA 1
ATOM 810 C C . ASN A 1 95 ? 9.316 -4.077 8.315 1.00 81.06 95 ASN A C 1
ATOM 812 O O . ASN A 1 95 ? 9.317 -5.259 8.662 1.00 81.06 95 ASN A O 1
ATOM 816 N N . LYS A 1 96 ? 10.174 -3.599 7.399 1.00 83.62 96 LYS A N 1
ATOM 817 C CA . LYS A 1 96 ? 11.194 -4.376 6.664 1.00 83.62 96 LYS A CA 1
ATOM 818 C C . LYS A 1 96 ? 10.638 -5.531 5.819 1.00 83.62 96 LYS A C 1
ATOM 820 O O . LYS A 1 96 ? 11.366 -6.486 5.547 1.00 83.62 96 LYS A O 1
ATOM 825 N N . TYR A 1 97 ? 9.373 -5.469 5.415 1.00 85.19 97 TYR A N 1
ATOM 826 C CA . TYR A 1 97 ? 8.804 -6.462 4.508 1.00 85.19 97 TYR A CA 1
ATOM 827 C C . TYR A 1 97 ? 9.462 -6.379 3.131 1.00 85.19 97 TYR A C 1
ATOM 829 O O . TYR A 1 97 ? 9.723 -5.292 2.616 1.00 85.19 97 TYR A O 1
ATOM 837 N N . SER A 1 98 ? 9.704 -7.537 2.522 1.00 86.94 98 SER A N 1
ATOM 838 C CA . SER A 1 98 ? 10.037 -7.624 1.104 1.00 86.94 98 SER A CA 1
ATOM 839 C C . SER A 1 98 ? 8.797 -7.414 0.231 1.00 86.94 98 SER A C 1
ATOM 841 O O . SER A 1 98 ? 7.666 -7.621 0.678 1.00 86.94 98 SER A O 1
ATOM 843 N N . ALA A 1 99 ? 9.008 -7.093 -1.049 1.00 85.75 99 ALA A N 1
ATOM 844 C CA . ALA A 1 99 ? 7.946 -6.988 -2.0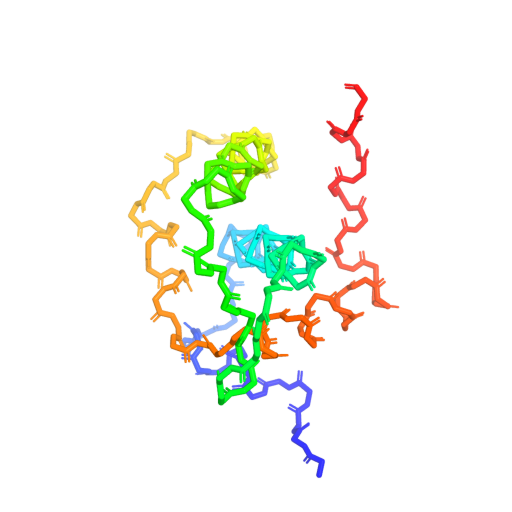55 1.00 85.75 99 ALA A CA 1
ATOM 845 C C . ALA A 1 99 ? 6.998 -8.202 -2.035 1.00 85.75 99 ALA A C 1
ATOM 847 O O . ALA A 1 99 ? 5.774 -8.083 -1.964 1.00 85.75 99 ALA A O 1
ATOM 848 N N . ARG A 1 100 ? 7.576 -9.407 -1.982 1.00 87.38 100 ARG A N 1
ATOM 849 C CA . ARG A 1 100 ? 6.823 -10.663 -1.923 1.00 87.38 100 ARG A CA 1
ATOM 850 C C . ARG A 1 100 ? 6.016 -10.824 -0.634 1.00 87.38 100 ARG A C 1
ATOM 852 O O . ARG A 1 100 ? 4.960 -11.453 -0.661 1.00 87.38 100 ARG A O 1
ATOM 859 N N . GLN A 1 101 ? 6.504 -10.308 0.493 1.00 90.31 101 GLN A N 1
ATOM 860 C CA . GLN A 1 101 ? 5.749 -10.325 1.749 1.00 90.31 101 GLN A CA 1
ATOM 861 C C . GLN A 1 101 ? 4.543 -9.388 1.673 1.00 90.31 101 GLN A C 1
ATOM 863 O O . GLN A 1 101 ? 3.459 -9.795 2.082 1.00 90.31 101 GLN A O 1
ATOM 868 N N . TRP A 1 102 ? 4.693 -8.202 1.076 1.00 91.56 102 TRP A N 1
ATOM 869 C CA . TRP A 1 102 ? 3.568 -7.293 0.843 1.00 91.56 102 TRP A CA 1
ATOM 870 C C . TRP A 1 102 ? 2.488 -7.899 -0.049 1.00 91.56 102 TRP A C 1
ATOM 872 O O . TRP A 1 102 ? 1.311 -7.834 0.295 1.00 91.56 102 TRP A O 1
ATOM 882 N N . ILE A 1 103 ? 2.880 -8.533 -1.156 1.00 93.31 103 ILE A N 1
ATOM 883 C CA . ILE A 1 103 ? 1.938 -9.189 -2.074 1.00 93.31 103 ILE A CA 1
ATOM 884 C C . ILE A 1 103 ? 1.181 -10.323 -1.372 1.00 93.31 103 ILE A C 1
ATOM 886 O O . ILE A 1 103 ? -0.044 -10.370 -1.446 1.00 93.31 103 ILE A O 1
ATOM 890 N N . LYS A 1 104 ? 1.884 -11.198 -0.640 1.00 92.69 104 LYS A N 1
ATOM 891 C CA . LYS A 1 104 ? 1.248 -12.300 0.104 1.00 92.69 104 LYS A CA 1
ATOM 892 C C . LYS A 1 104 ? 0.258 -11.802 1.151 1.00 92.69 104 LYS A C 1
ATOM 894 O O . LYS A 1 104 ? -0.808 -12.388 1.319 1.00 92.69 104 LYS A O 1
ATOM 899 N N . GLU A 1 105 ? 0.621 -10.745 1.869 1.00 93.44 105 GLU A N 1
ATOM 900 C CA . GLU A 1 105 ? -0.246 -10.172 2.893 1.00 93.44 105 GLU A CA 1
ATOM 901 C C . GLU A 1 105 ? -1.489 -9.527 2.267 1.00 93.44 105 GLU A C 1
ATOM 903 O O . GLU A 1 105 ? -2.601 -9.732 2.750 1.00 93.44 105 GLU A O 1
ATOM 908 N N . TYR A 1 106 ? -1.326 -8.848 1.130 1.00 95.75 106 TYR A N 1
ATOM 909 C CA . TYR A 1 106 ? -2.441 -8.317 0.353 1.00 95.75 106 TYR A CA 1
ATOM 910 C C . TYR A 1 106 ? -3.386 -9.426 -0.124 1.00 95.75 106 TYR A C 1
ATOM 912 O O . TYR A 1 106 ? -4.590 -9.337 0.105 1.00 95.75 106 TYR A O 1
ATOM 920 N N . GLU A 1 107 ? -2.866 -10.495 -0.732 1.00 95.75 107 GLU A N 1
ATOM 921 C CA . GLU A 1 107 ? -3.669 -11.641 -1.184 1.00 95.75 107 GLU A CA 1
ATOM 922 C C . GLU A 1 107 ? -4.442 -12.286 -0.028 1.00 95.75 107 GLU A C 1
ATOM 924 O O . GLU A 1 107 ? -5.633 -12.582 -0.160 1.00 95.75 107 GLU A O 1
ATOM 929 N N . ARG A 1 108 ? -3.792 -12.439 1.134 1.00 96.31 108 ARG A N 1
ATOM 930 C CA . ARG A 1 108 ? -4.434 -12.919 2.361 1.00 96.31 108 ARG A CA 1
ATOM 931 C C . ARG A 1 108 ? -5.601 -12.014 2.752 1.00 96.31 108 ARG A C 1
ATOM 933 O O . ARG A 1 108 ? -6.698 -12.526 2.962 1.00 96.31 108 ARG A O 1
ATOM 940 N N . MET A 1 109 ? -5.384 -10.702 2.834 1.00 95.12 109 MET A N 1
ATOM 941 C CA . MET A 1 109 ? -6.420 -9.748 3.241 1.00 95.12 109 MET A CA 1
ATOM 942 C C . MET A 1 109 ? -7.566 -9.630 2.230 1.00 95.12 109 MET A C 1
ATOM 944 O O . MET A 1 109 ? -8.710 -9.426 2.629 1.00 95.12 109 MET A O 1
ATOM 948 N N . VAL A 1 110 ? -7.285 -9.775 0.932 1.00 95.25 110 VAL A N 1
ATOM 949 C CA . VAL A 1 110 ? -8.330 -9.877 -0.099 1.00 95.25 110 VAL A CA 1
ATOM 950 C C . VAL A 1 110 ? -9.159 -11.138 0.129 1.00 95.25 110 VAL A C 1
ATOM 952 O O . VAL A 1 110 ? -10.382 -11.068 0.151 1.00 95.25 110 VAL A O 1
ATOM 955 N N . SER A 1 111 ? -8.514 -12.286 0.355 1.00 95.06 111 SER A N 1
ATOM 956 C CA . SER A 1 111 ? -9.228 -13.551 0.571 1.00 95.06 111 SER A CA 1
ATOM 957 C C . SER A 1 111 ? -10.089 -13.563 1.841 1.00 95.06 111 SER A C 1
ATOM 959 O O . SER A 1 111 ? -11.087 -14.278 1.892 1.00 95.06 111 SER A O 1
ATOM 961 N N . SER A 1 112 ? -9.725 -12.769 2.853 1.00 94.69 112 SER A N 1
ATOM 962 C CA . SER A 1 112 ? -10.475 -12.630 4.105 1.00 94.69 112 SER A CA 1
ATOM 963 C C . SER A 1 112 ? -11.495 -11.484 4.102 1.00 94.69 112 SER A C 1
ATOM 965 O O . SER A 1 112 ? -12.197 -11.317 5.099 1.00 94.69 112 SER A O 1
ATOM 967 N N . GLY A 1 113 ? -11.580 -10.690 3.027 1.00 95.38 113 GLY A N 1
ATOM 968 C CA . GLY A 1 113 ? -12.453 -9.510 2.942 1.00 95.38 113 GLY A CA 1
ATOM 969 C C . GLY A 1 113 ? -12.005 -8.330 3.816 1.00 95.38 113 GLY A C 1
ATOM 970 O O . GLY A 1 113 ? -12.728 -7.352 3.999 1.00 95.38 113 GLY A O 1
ATOM 971 N N . GLU A 1 114 ? -10.793 -8.375 4.374 1.00 95.44 114 GLU A N 1
ATOM 972 C CA . GLU A 1 114 ? -10.273 -7.320 5.253 1.00 95.44 114 GLU A CA 1
ATOM 973 C C . GLU A 1 114 ? -10.037 -5.987 4.531 1.00 95.44 114 GLU A C 1
ATOM 975 O O . GLU A 1 114 ? -9.920 -4.961 5.202 1.00 95.44 114 GLU A O 1
ATOM 980 N N . LEU A 1 115 ? -9.977 -5.996 3.194 1.00 96.31 115 LEU A N 1
ATOM 981 C CA . LEU A 1 115 ? -9.809 -4.810 2.346 1.00 96.31 115 LEU A CA 1
ATOM 982 C C . LEU A 1 115 ? -11.102 -4.345 1.667 1.00 96.31 115 LEU A C 1
ATOM 984 O O . LEU A 1 115 ? -11.071 -3.327 0.979 1.00 96.31 115 LEU A O 1
ATOM 988 N N . ASP A 1 116 ? -12.236 -5.016 1.883 1.00 96.75 116 ASP A N 1
ATOM 989 C CA . ASP A 1 116 ? -13.499 -4.706 1.191 1.00 96.75 116 ASP A CA 1
ATOM 990 C C . ASP A 1 116 ? -13.967 -3.265 1.438 1.00 96.75 116 ASP A C 1
ATOM 992 O O . ASP A 1 116 ? -14.624 -2.647 0.601 1.00 96.75 116 ASP A O 1
ATOM 996 N N . PHE A 1 117 ? -13.581 -2.680 2.577 1.00 96.06 117 PHE A N 1
ATOM 997 C CA . PHE A 1 117 ? -13.898 -1.291 2.902 1.00 96.06 117 PHE A CA 1
ATOM 998 C C . PHE A 1 117 ? -13.296 -0.284 1.907 1.00 96.06 117 PHE A C 1
ATOM 1000 O O . PHE A 1 117 ? -13.871 0.788 1.724 1.00 96.06 117 PHE A O 1
ATOM 1007 N N . ILE A 1 118 ? -12.184 -0.625 1.245 1.00 96.88 118 ILE A N 1
ATOM 1008 C CA . ILE A 1 118 ? -11.509 0.240 0.269 1.00 96.88 118 ILE A CA 1
ATOM 1009 C C . ILE A 1 118 ? -12.375 0.435 -0.984 1.00 96.88 118 ILE A C 1
ATOM 1011 O O . ILE A 1 118 ? -12.333 1.501 -1.599 1.00 96.88 118 ILE A O 1
ATOM 1015 N N . GLU A 1 119 ? -13.198 -0.553 -1.353 1.00 93.75 119 GLU A N 1
ATOM 1016 C CA . GLU A 1 119 ? -14.024 -0.509 -2.570 1.00 93.75 119 GLU A CA 1
ATOM 1017 C C . GLU A 1 119 ? -15.017 0.661 -2.576 1.00 93.75 119 GLU A C 1
ATOM 1019 O O . GLU A 1 119 ? -15.329 1.197 -3.638 1.00 93.75 119 GLU A O 1
ATOM 1024 N N . LYS A 1 120 ? -15.450 1.127 -1.397 1.00 95.12 120 LYS A N 1
ATOM 1025 C CA . LYS A 1 120 ? -16.353 2.283 -1.249 1.00 95.12 120 LYS A CA 1
ATOM 1026 C C . LYS A 1 120 ? -15.804 3.560 -1.895 1.00 95.12 120 LYS A C 1
ATOM 1028 O O . LYS A 1 120 ? -16.585 4.430 -2.272 1.00 95.12 120 LYS A O 1
ATOM 1033 N N . TYR A 1 121 ? -14.479 3.669 -2.001 1.00 94.88 121 TYR A N 1
ATOM 1034 C CA . TYR A 1 121 ? -13.773 4.891 -2.381 1.00 94.88 121 TYR A CA 1
ATOM 1035 C C . TYR A 1 121 ? -13.287 4.897 -3.835 1.00 94.88 121 TYR A C 1
ATOM 1037 O O . TYR A 1 121 ? -12.737 5.898 -4.280 1.00 94.88 121 TYR A O 1
ATOM 1045 N N . LYS A 1 122 ? -13.448 3.800 -4.586 1.00 88.19 122 LYS A N 1
ATOM 1046 C CA . LYS A 1 122 ? -12.948 3.687 -5.971 1.00 88.19 122 LYS A CA 1
ATOM 1047 C C . LYS A 1 122 ? -13.852 4.343 -7.030 1.00 88.19 122 LYS A C 1
ATOM 1049 O O . LYS A 1 122 ? -13.611 4.141 -8.218 1.00 88.19 122 LYS A O 1
ATOM 1054 N N . ASN A 1 123 ? -14.882 5.071 -6.598 1.00 60.31 123 ASN A N 1
ATOM 1055 C CA . ASN A 1 123 ? -15.902 5.684 -7.453 1.00 60.31 123 ASN A CA 1
ATOM 1056 C C . ASN A 1 123 ? -15.559 7.125 -7.822 1.00 60.31 123 ASN A C 1
ATOM 1058 O O . ASN A 1 123 ? -15.182 7.886 -6.903 1.00 60.31 123 ASN A O 1
#